Protein AF-A0AAD6QUY7-F1 (afdb_monomer_lite)

InterPro domains:
  IPR060371 TAM12 [PF28428] (2-50)

Structure (mmCIF, N/CA/C/O backbone):
data_AF-A0AAD6QUY7-F1
#
_entry.id   AF-A0AAD6QUY7-F1
#
loop_
_atom_sit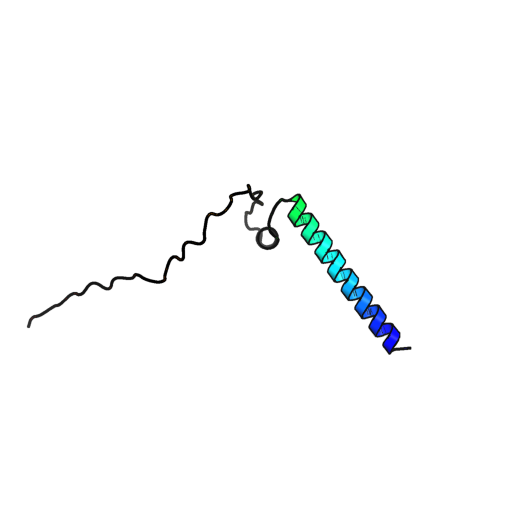e.group_PDB
_atom_site.id
_atom_site.type_symbol
_atom_site.label_atom_id
_atom_site.label_alt_id
_atom_site.label_comp_id
_atom_site.label_asym_id
_atom_site.label_entity_id
_atom_site.label_seq_id
_atom_site.pdbx_PDB_ins_code
_atom_site.Cartn_x
_atom_site.Cartn_y
_atom_site.Cartn_z
_atom_site.occupancy
_atom_site.B_iso_or_equiv
_atom_site.auth_seq_id
_atom_site.auth_comp_id
_atom_site.auth_asym_id
_atom_site.auth_atom_id
_atom_site.pdbx_PDB_model_num
ATOM 1 N N . MET A 1 1 ? 19.204 -1.525 -24.963 1.00 74.06 1 MET A N 1
ATOM 2 C CA . MET A 1 1 ? 19.340 -0.125 -24.488 1.00 74.06 1 MET A CA 1
ATOM 3 C C . MET A 1 1 ? 18.009 0.425 -23.983 1.00 74.06 1 MET A C 1
ATOM 5 O O . MET A 1 1 ? 17.909 0.652 -22.789 1.00 74.06 1 MET A O 1
ATOM 9 N N . LYS A 1 2 ? 16.975 0.619 -24.823 1.00 84.56 2 LYS A N 1
ATOM 10 C CA . LYS A 1 2 ? 15.658 1.106 -24.346 1.00 84.56 2 LYS A CA 1
ATOM 11 C C . LYS A 1 2 ? 14.914 0.078 -23.482 1.00 84.56 2 LYS A C 1
ATOM 13 O O . LYS A 1 2 ? 14.391 0.418 -22.433 1.00 84.56 2 LYS A O 1
ATOM 18 N N . GLU A 1 3 ? 14.924 -1.180 -23.905 1.00 87.50 3 GLU A N 1
ATOM 19 C CA . GLU A 1 3 ? 14.260 -2.285 -23.199 1.00 87.50 3 GLU A CA 1
ATOM 20 C C . GLU A 1 3 ? 14.843 -2.516 -21.797 1.00 87.50 3 GLU A C 1
ATOM 22 O O . GLU A 1 3 ? 14.098 -2.701 -20.840 1.00 87.50 3 GLU A O 1
ATOM 27 N N . ASP A 1 4 ? 16.166 -2.421 -21.652 1.00 90.94 4 ASP A N 1
ATOM 28 C CA . ASP A 1 4 ? 16.847 -2.563 -20.358 1.00 90.94 4 ASP A CA 1
ATOM 29 C C . ASP A 1 4 ? 16.425 -1.468 -19.368 1.00 90.94 4 ASP A C 1
ATOM 31 O O . ASP A 1 4 ? 16.237 -1.734 -18.183 1.00 90.94 4 ASP A O 1
ATOM 35 N N . TYR A 1 5 ? 16.223 -0.244 -19.866 1.00 91.19 5 TYR A N 1
ATOM 36 C CA . TYR A 1 5 ? 15.735 0.878 -19.067 1.00 91.19 5 TYR A CA 1
ATOM 37 C C . TYR A 1 5 ? 14.292 0.657 -18.598 1.00 91.19 5 TYR A C 1
ATOM 39 O O . TYR A 1 5 ? 13.997 0.827 -17.418 1.00 91.19 5 TYR A O 1
ATOM 47 N N . GLU A 1 6 ? 13.405 0.210 -19.491 1.00 93.56 6 GLU A N 1
ATOM 48 C CA . GLU A 1 6 ? 12.013 -0.107 -19.139 1.00 93.56 6 GLU A CA 1
ATOM 49 C C . GLU A 1 6 ? 11.917 -1.258 -18.123 1.00 93.56 6 GLU A C 1
ATOM 51 O O . GLU A 1 6 ? 11.033 -1.273 -17.262 1.00 93.56 6 GLU A O 1
ATOM 56 N N . ILE A 1 7 ? 12.817 -2.242 -18.210 1.00 95.50 7 ILE A N 1
ATOM 57 C CA . ILE A 1 7 ? 12.902 -3.337 -17.240 1.00 95.50 7 ILE A CA 1
ATOM 58 C C . ILE A 1 7 ? 13.317 -2.802 -15.868 1.00 95.50 7 ILE A C 1
ATOM 60 O O . ILE A 1 7 ? 12.710 -3.174 -14.862 1.00 95.50 7 ILE A O 1
ATOM 64 N N . GLU A 1 8 ? 14.325 -1.935 -15.810 1.00 96.50 8 GLU A N 1
ATOM 65 C CA . GLU A 1 8 ? 14.810 -1.387 -14.544 1.00 96.50 8 GLU A CA 1
ATOM 66 C C . GLU A 1 8 ? 13.788 -0.444 -13.895 1.00 96.50 8 GLU A C 1
ATOM 68 O O . GLU A 1 8 ? 13.555 -0.519 -12.689 1.00 96.50 8 GLU A O 1
ATOM 73 N N . GLU A 1 9 ? 13.077 0.355 -14.692 1.00 96.62 9 GLU A N 1
ATOM 74 C CA . GLU A 1 9 ? 11.967 1.185 -14.216 1.00 96.62 9 GLU A CA 1
ATOM 75 C C . GLU A 1 9 ? 10.848 0.332 -13.597 1.00 96.62 9 GLU A C 1
ATOM 77 O O . GLU A 1 9 ? 10.372 0.617 -12.495 1.00 96.62 9 GLU A O 1
ATOM 82 N N . LYS A 1 10 ? 10.461 -0.771 -14.251 1.00 97.00 10 LYS A N 1
ATOM 83 C CA . LYS A 1 10 ? 9.455 -1.700 -13.709 1.00 97.00 10 LYS A CA 1
ATOM 84 C C . LYS A 1 10 ? 9.913 -2.355 -12.408 1.00 97.00 10 LYS A C 1
ATOM 86 O O . LYS A 1 10 ? 9.094 -2.528 -11.504 1.00 97.00 10 LYS A O 1
ATOM 91 N N . LYS A 1 11 ? 11.196 -2.716 -12.290 1.00 97.62 11 LYS A N 1
ATOM 92 C CA . LYS A 1 11 ? 11.755 -3.246 -11.035 1.00 97.62 11 LYS A CA 1
ATOM 93 C C . LYS A 1 11 ? 11.684 -2.211 -9.921 1.00 97.62 11 LYS A C 1
ATOM 95 O O . LYS A 1 11 ? 11.258 -2.557 -8.822 1.00 97.62 11 LYS A O 1
ATOM 100 N N . GLN A 1 12 ? 12.054 -0.963 -10.207 1.00 97.94 12 GLN A N 1
ATOM 101 C CA . GLN A 1 12 ? 11.991 0.114 -9.226 1.00 97.94 12 GLN A CA 1
ATOM 102 C C . GLN A 1 12 ? 10.549 0.357 -8.771 1.00 97.94 12 GLN A C 1
ATOM 104 O O . GLN A 1 12 ? 10.280 0.353 -7.574 1.00 97.94 12 GLN A O 1
ATOM 109 N N . ALA A 1 13 ? 9.600 0.447 -9.706 1.00 97.94 13 ALA A N 1
ATOM 110 C CA . ALA A 1 13 ? 8.185 0.603 -9.378 1.00 97.94 13 ALA A CA 1
ATOM 111 C C . ALA A 1 13 ? 7.657 -0.560 -8.516 1.00 97.94 13 ALA A C 1
ATOM 113 O O . ALA A 1 13 ? 6.931 -0.342 -7.546 1.00 97.94 13 ALA A O 1
ATOM 114 N N . ALA A 1 14 ? 8.047 -1.802 -8.822 1.00 98.00 14 ALA A N 1
ATOM 115 C CA . ALA A 1 14 ? 7.682 -2.960 -8.010 1.00 98.00 14 ALA A CA 1
ATOM 116 C C . ALA A 1 14 ? 8.298 -2.901 -6.600 1.00 98.00 14 ALA A C 1
ATOM 118 O O . ALA A 1 14 ? 7.613 -3.193 -5.616 1.00 98.00 14 ALA A O 1
ATOM 119 N N . ALA A 1 15 ? 9.565 -2.495 -6.486 1.00 98.12 15 ALA A N 1
ATOM 120 C CA . ALA A 1 15 ? 10.242 -2.317 -5.205 1.00 98.12 15 ALA A CA 1
ATOM 121 C C . ALA A 1 15 ? 9.568 -1.230 -4.355 1.00 98.12 15 ALA A C 1
ATOM 123 O O . ALA A 1 15 ? 9.317 -1.447 -3.168 1.00 98.12 15 ALA A O 1
ATOM 124 N N . ASP A 1 16 ? 9.196 -0.106 -4.969 1.00 98.19 16 ASP A N 1
ATOM 125 C CA . ASP A 1 16 ? 8.503 0.995 -4.302 1.00 98.19 16 ASP A CA 1
ATOM 126 C C . ASP A 1 16 ? 7.134 0.552 -3.776 1.00 98.19 16 ASP A C 1
ATOM 128 O O . ASP A 1 16 ? 6.792 0.824 -2.622 1.00 98.19 16 ASP A O 1
ATOM 132 N N . VAL A 1 17 ? 6.369 -0.199 -4.576 1.00 97.50 17 VAL A N 1
ATOM 133 C CA . VAL A 1 17 ? 5.074 -0.759 -4.159 1.00 97.50 17 VAL A CA 1
ATOM 134 C C . VAL A 1 17 ? 5.240 -1.706 -2.968 1.00 97.50 17 VAL A C 1
ATOM 136 O O . VAL A 1 17 ? 4.500 -1.600 -1.987 1.00 97.50 17 VAL A O 1
ATOM 139 N N . LEU A 1 18 ? 6.227 -2.605 -3.007 1.00 97.56 18 LEU A N 1
ATOM 140 C CA . LEU A 1 18 ? 6.498 -3.533 -1.905 1.00 97.56 18 LEU A CA 1
ATOM 141 C C . LEU A 1 18 ? 6.953 -2.803 -0.636 1.00 97.56 18 LEU A C 1
ATOM 143 O O . LEU A 1 18 ? 6.536 -3.164 0.466 1.00 97.56 18 LEU A O 1
ATOM 147 N N . PHE A 1 19 ? 7.760 -1.751 -0.773 1.00 97.00 19 PHE A N 1
ATOM 148 C CA . PHE A 1 19 ? 8.195 -0.921 0.346 1.00 97.00 19 PHE A CA 1
ATOM 149 C C . PHE A 1 19 ? 7.036 -0.131 0.968 1.00 97.00 19 PHE A C 1
ATOM 151 O O . PHE A 1 19 ? 6.908 -0.045 2.189 1.00 97.00 19 PHE A O 1
ATOM 158 N N . GLN A 1 20 ? 6.135 0.416 0.153 1.00 95.81 20 GLN A N 1
ATOM 159 C CA . GLN A 1 20 ? 4.930 1.068 0.664 1.00 95.81 20 GLN A CA 1
ATOM 160 C C . GLN A 1 20 ? 4.012 0.075 1.381 1.00 95.81 20 GLN A C 1
ATOM 162 O O . GLN A 1 20 ? 3.507 0.369 2.469 1.00 95.81 20 GLN A O 1
ATOM 167 N N . TYR A 1 21 ? 3.840 -1.120 0.814 1.00 94.44 21 TYR A N 1
ATOM 168 C CA . TYR A 1 21 ? 3.053 -2.172 1.442 1.00 94.44 21 TYR A CA 1
ATOM 169 C C . TYR A 1 21 ? 3.662 -2.622 2.777 1.00 94.44 21 TYR A C 1
ATOM 171 O O . TYR A 1 21 ? 2.935 -2.772 3.760 1.00 94.44 21 TYR A O 1
ATOM 179 N N . SER A 1 22 ? 4.989 -2.764 2.866 1.00 93.75 22 SER A N 1
ATOM 180 C CA . SER A 1 22 ? 5.658 -3.148 4.115 1.00 93.75 22 SER A CA 1
ATOM 181 C C . SER A 1 22 ? 5.438 -2.112 5.222 1.00 93.75 22 SER A C 1
ATOM 183 O O . SER A 1 22 ? 5.109 -2.481 6.351 1.00 93.75 22 SER A O 1
ATOM 185 N N . LYS A 1 23 ? 5.501 -0.813 4.901 1.00 94.75 23 LYS A N 1
ATOM 186 C CA . LYS A 1 23 ? 5.156 0.270 5.838 1.00 94.75 23 LYS A CA 1
ATOM 187 C C . LYS A 1 23 ? 3.720 0.161 6.337 1.00 94.75 23 LYS A C 1
ATOM 189 O O . LYS A 1 23 ? 3.470 0.315 7.532 1.00 94.75 23 LYS A O 1
ATOM 194 N N . PHE A 1 24 ? 2.784 -0.122 5.438 1.00 90.25 24 PHE A N 1
ATOM 195 C CA . PHE A 1 24 ? 1.383 -0.296 5.798 1.00 90.25 24 PHE A CA 1
ATOM 196 C C . PHE A 1 24 ? 1.169 -1.506 6.723 1.00 90.25 24 PHE A C 1
ATOM 198 O O . PHE A 1 24 ? 0.472 -1.392 7.732 1.00 90.25 24 PHE A O 1
ATOM 205 N N . VAL A 1 25 ? 1.819 -2.640 6.449 1.00 90.50 25 VAL A N 1
ATOM 206 C CA . VAL A 1 25 ? 1.769 -3.827 7.319 1.00 90.50 25 VAL A CA 1
ATOM 207 C C . VAL A 1 25 ? 2.376 -3.538 8.693 1.00 90.50 25 VAL A C 1
ATOM 209 O O . VAL A 1 25 ? 1.771 -3.885 9.706 1.00 90.50 25 VAL A O 1
ATOM 212 N N . MET A 1 26 ? 3.519 -2.849 8.759 1.00 93.69 26 MET A N 1
ATOM 213 C CA . MET A 1 26 ? 4.111 -2.433 10.036 1.00 93.69 26 MET A CA 1
ATOM 214 C C . MET A 1 26 ? 3.159 -1.545 10.845 1.00 93.69 26 MET A C 1
ATOM 216 O O . MET A 1 26 ? 3.028 -1.737 12.054 1.00 93.69 26 MET A O 1
ATOM 220 N N . ALA A 1 27 ? 2.440 -0.627 10.193 1.00 90.38 27 ALA A N 1
ATOM 221 C CA . ALA A 1 27 ? 1.418 0.181 10.852 1.00 90.38 27 ALA A CA 1
ATOM 222 C C . ALA A 1 27 ? 0.255 -0.677 11.384 1.00 90.38 27 ALA A C 1
ATOM 224 O O . ALA A 1 27 ? -0.207 -0.449 12.502 1.00 90.38 27 ALA A O 1
ATOM 225 N N . CYS A 1 28 ? -0.186 -1.694 10.634 1.00 88.69 28 CYS A N 1
ATOM 226 C CA . CYS A 1 28 ? -1.202 -2.648 11.094 1.00 88.69 28 CYS A CA 1
ATOM 227 C C . CYS A 1 28 ? -0.739 -3.407 12.347 1.00 88.69 28 CYS A C 1
ATOM 229 O O . CYS A 1 28 ? -1.485 -3.502 13.321 1.00 88.69 28 CYS A O 1
ATOM 231 N N . ILE A 1 29 ? 0.509 -3.891 12.347 1.00 89.81 29 ILE A N 1
ATOM 232 C CA . ILE A 1 29 ? 1.112 -4.619 13.473 1.00 89.81 29 ILE A CA 1
ATOM 233 C C . ILE A 1 29 ? 1.233 -3.716 14.706 1.00 89.81 29 ILE A C 1
ATOM 235 O O . ILE A 1 29 ? 0.790 -4.101 15.787 1.00 89.81 29 ILE A O 1
ATOM 239 N N . GLY A 1 30 ? 1.776 -2.502 14.557 1.00 88.31 30 GLY A N 1
ATOM 240 C CA . GLY A 1 30 ? 1.944 -1.558 15.669 1.00 88.31 30 GLY A CA 1
ATOM 241 C C . GLY A 1 30 ? 0.619 -1.167 16.334 1.00 88.31 30 GLY A C 1
ATOM 242 O O . GLY A 1 30 ? 0.546 -1.011 17.555 1.00 88.31 30 GLY A O 1
ATOM 243 N N . ASN A 1 31 ? -0.451 -1.096 15.540 1.00 86.81 31 ASN A N 1
ATOM 244 C CA . ASN A 1 31 ? -1.803 -0.825 16.020 1.00 86.81 31 ASN A CA 1
ATOM 245 C C . ASN A 1 31 ? -2.577 -2.090 16.436 1.00 86.81 31 ASN A C 1
ATOM 247 O O . ASN A 1 31 ? -3.664 -1.962 16.992 1.00 86.81 31 ASN A O 1
ATOM 251 N N . GLN A 1 32 ? -2.024 -3.292 16.221 1.00 88.94 32 GLN A N 1
ATOM 252 C CA . GLN A 1 32 ? -2.679 -4.586 16.466 1.00 88.94 32 GLN A CA 1
ATOM 253 C C . GLN A 1 32 ? -4.080 -4.654 15.838 1.00 88.94 32 GLN A C 1
ATOM 255 O O . GLN A 1 32 ? -5.071 -4.990 16.488 1.00 88.94 32 GLN A O 1
ATOM 260 N N . VAL A 1 33 ? -4.162 -4.281 14.564 1.00 88.38 33 VAL A N 1
ATOM 261 C CA . VAL A 1 33 ? -5.401 -4.302 13.784 1.00 88.38 33 VAL A CA 1
ATOM 262 C C . VAL A 1 33 ? -5.170 -4.981 12.447 1.00 88.38 33 VAL A C 1
ATOM 264 O O . VAL A 1 33 ? -4.083 -4.922 11.872 1.00 88.38 33 VAL A O 1
ATOM 267 N N . ARG A 1 34 ? -6.221 -5.594 11.903 1.00 90.12 34 ARG A N 1
ATOM 268 C CA . ARG A 1 34 ? -6.176 -6.108 10.532 1.00 90.12 34 ARG A CA 1
ATOM 269 C C . ARG A 1 34 ? -6.060 -4.959 9.520 1.00 90.12 34 ARG A C 1
ATOM 271 O O . ARG A 1 34 ? -6.658 -3.901 9.741 1.00 90.12 34 ARG A O 1
ATOM 278 N N . PRO A 1 35 ? -5.433 -5.197 8.353 1.00 89.25 35 PRO A N 1
ATOM 279 C CA . PRO A 1 35 ? -5.383 -4.248 7.237 1.00 89.25 35 PRO A CA 1
ATOM 280 C C . PRO A 1 35 ? -6.721 -3.582 6.893 1.00 89.25 35 PRO A C 1
ATOM 282 O O . PRO A 1 35 ? -6.787 -2.369 6.702 1.00 89.25 35 PRO A O 1
ATOM 285 N N . ALA A 1 36 ? -7.809 -4.359 6.864 1.00 88.19 36 ALA A N 1
ATOM 286 C CA . ALA A 1 36 ? -9.148 -3.845 6.578 1.00 88.19 36 ALA A CA 1
ATOM 287 C C . ALA A 1 36 ? -9.659 -2.873 7.659 1.00 88.19 36 ALA A C 1
ATOM 289 O O . ALA A 1 36 ? -10.301 -1.875 7.335 1.00 88.19 36 ALA A O 1
ATOM 290 N N . GLY A 1 37 ? -9.342 -3.139 8.932 1.00 89.94 37 GLY A N 1
ATOM 291 C CA . GLY A 1 37 ? -9.714 -2.278 10.055 1.00 89.94 37 GLY A CA 1
ATOM 292 C C . GLY A 1 37 ? -8.971 -0.945 10.018 1.00 89.94 37 GLY A C 1
ATOM 293 O O . GLY A 1 37 ? -9.599 0.107 10.131 1.00 89.94 37 GLY A O 1
ATOM 294 N N . LEU A 1 38 ? -7.658 -0.982 9.766 1.00 89.69 38 LEU A N 1
ATOM 295 C CA . LEU A 1 38 ? -6.852 0.232 9.616 1.00 89.69 38 LEU A CA 1
ATOM 296 C C . LEU A 1 38 ? -7.293 1.062 8.404 1.00 89.69 38 LEU A C 1
ATOM 298 O O . LEU A 1 38 ? -7.436 2.277 8.511 1.00 89.69 38 LEU A O 1
ATOM 302 N N . ARG A 1 39 ? -7.578 0.411 7.267 1.00 90.88 39 ARG A N 1
ATOM 303 C CA . ARG A 1 39 ? -8.079 1.084 6.060 1.00 90.88 39 ARG A CA 1
ATOM 304 C C . ARG A 1 39 ? -9.398 1.811 6.321 1.00 90.88 39 ARG A C 1
ATOM 306 O O . ARG A 1 39 ? -9.528 2.973 5.952 1.00 90.88 39 ARG A O 1
ATOM 313 N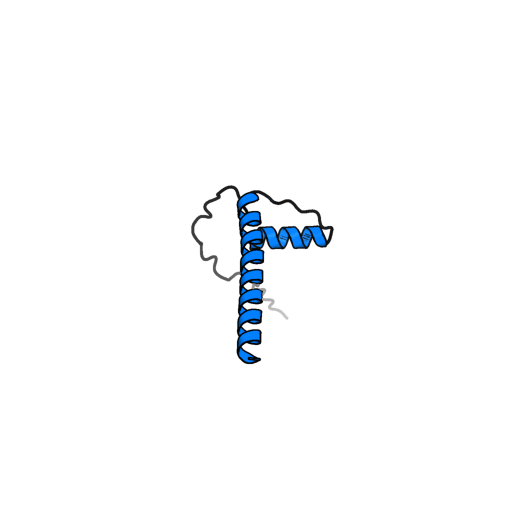 N . LEU A 1 40 ? -10.362 1.150 6.966 1.00 91.06 40 LEU A N 1
ATOM 314 C CA . LEU A 1 40 ? -11.646 1.766 7.307 1.00 91.06 40 LEU A CA 1
ATOM 315 C C . LEU A 1 40 ? -11.473 2.929 8.289 1.00 91.06 40 LEU A C 1
ATOM 317 O O . LEU A 1 40 ? -12.136 3.953 8.142 1.00 91.06 40 LEU A O 1
ATOM 321 N N . HIS A 1 41 ? -10.594 2.774 9.281 1.00 91.94 41 HIS A N 1
ATOM 322 C CA . HIS A 1 41 ? -10.286 3.844 10.221 1.00 91.94 41 HIS A CA 1
ATOM 323 C C . HIS A 1 41 ? -9.754 5.083 9.497 1.00 91.94 41 HIS A C 1
ATOM 325 O O . HIS A 1 41 ? -10.346 6.147 9.642 1.00 91.94 41 HIS A O 1
ATOM 331 N N . LEU A 1 42 ? -8.743 4.921 8.639 1.00 90.81 42 LEU A N 1
ATOM 332 C CA . LEU A 1 42 ? -8.162 6.020 7.868 1.00 90.81 42 LEU A CA 1
ATOM 333 C C . LEU A 1 42 ? -9.196 6.695 6.954 1.00 90.81 42 LEU A C 1
ATOM 335 O O . LEU A 1 42 ? -9.259 7.919 6.880 1.00 90.81 42 LEU A O 1
ATOM 339 N N . MET A 1 43 ? -10.053 5.914 6.287 1.00 94.25 43 MET A N 1
ATOM 340 C CA . MET A 1 43 ? -11.132 6.476 5.465 1.00 94.25 43 MET A CA 1
ATOM 341 C C . MET A 1 43 ? -12.092 7.346 6.290 1.00 94.25 43 MET A C 1
ATOM 343 O O . MET A 1 43 ? -12.534 8.390 5.808 1.00 94.25 43 MET A O 1
ATOM 347 N N . LYS A 1 44 ? -12.396 6.952 7.533 1.00 93.25 44 LYS A N 1
ATOM 348 C CA . LYS A 1 44 ? -13.221 7.755 8.446 1.00 93.25 44 LYS A CA 1
ATOM 349 C C . LYS A 1 44 ? -12.501 9.025 8.899 1.00 93.25 44 LYS A C 1
ATOM 351 O O . LYS A 1 44 ? -13.120 10.083 8.856 1.00 93.25 44 LYS A O 1
ATOM 356 N N . GLU A 1 45 ? -11.219 8.933 9.258 1.00 91.88 45 GLU A N 1
ATOM 357 C CA . GLU A 1 45 ? -10.408 10.091 9.665 1.00 91.88 45 GLU A CA 1
ATOM 358 C C . GLU A 1 45 ? -10.341 11.156 8.565 1.00 91.88 45 GLU A C 1
ATOM 360 O O . GLU A 1 45 ? -10.634 12.321 8.819 1.00 91.88 45 GLU A O 1
ATOM 365 N N . ILE A 1 46 ? -10.037 10.752 7.326 1.00 93.56 46 ILE A N 1
ATOM 366 C CA . ILE A 1 46 ? -9.959 11.667 6.173 1.00 93.56 46 ILE A CA 1
ATOM 367 C C . ILE A 1 46 ? -11.321 12.317 5.887 1.00 93.56 46 ILE A C 1
ATOM 369 O O . ILE A 1 46 ? -11.385 13.457 5.436 1.00 93.56 46 ILE A O 1
ATOM 373 N N . SER A 1 47 ? -12.415 11.611 6.181 1.00 95.69 47 SER A N 1
ATOM 374 C CA . SER A 1 47 ? -13.781 12.122 6.013 1.00 95.69 47 SER A CA 1
ATOM 375 C C . SER A 1 47 ? -14.258 12.994 7.184 1.00 95.69 47 SER A C 1
ATOM 377 O O . SER A 1 47 ? -15.408 13.427 7.182 1.00 95.69 47 SER A O 1
ATOM 379 N N . GLY A 1 48 ? -13.426 13.220 8.209 1.00 95.19 48 GLY A N 1
ATOM 380 C CA . GLY A 1 48 ? -13.801 13.961 9.417 1.00 95.19 48 GLY A CA 1
ATOM 381 C C . GLY A 1 48 ? -14.801 13.230 10.320 1.00 95.19 48 GLY A C 1
ATOM 382 O O . GLY A 1 48 ? -15.396 13.841 11.207 1.00 95.19 48 GLY A O 1
ATOM 383 N N . LEU A 1 49 ? -15.013 11.927 10.106 1.00 93.31 49 LEU A N 1
ATOM 384 C CA . LEU A 1 49 ? -15.921 11.123 10.917 1.00 93.31 49 LEU A CA 1
ATOM 385 C C . LEU A 1 49 ? -15.221 10.668 12.203 1.00 93.31 49 LEU A C 1
ATOM 387 O O . LEU A 1 49 ? -14.081 10.198 12.146 1.00 93.31 49 LEU A O 1
ATOM 391 N N . PRO A 1 50 ? -15.902 10.717 13.362 1.00 89.81 50 PRO A N 1
ATOM 392 C CA . PRO A 1 50 ? -15.337 10.214 14.604 1.00 89.81 50 PRO A CA 1
ATOM 393 C C . PRO A 1 50 ? -15.044 8.716 14.477 1.00 89.81 50 PRO A C 1
ATOM 395 O O . PRO A 1 50 ? -15.882 7.914 14.053 1.00 89.81 50 PRO A O 1
ATOM 398 N N . THR A 1 51 ? -13.827 8.325 14.838 1.00 91.25 51 THR A N 1
ATOM 399 C CA . THR A 1 51 ? -13.344 6.953 14.701 1.00 91.25 51 THR A CA 1
ATOM 400 C C . THR A 1 51 ? -12.294 6.656 15.764 1.00 91.25 51 THR A C 1
ATOM 402 O O . THR A 1 51 ? -11.639 7.553 16.284 1.00 91.25 51 THR A O 1
ATOM 405 N N . SER A 1 52 ? -12.150 5.386 16.123 1.00 84.81 52 SER A N 1
ATOM 406 C CA . SER A 1 52 ? -11.156 4.923 17.087 1.00 84.81 52 SER A CA 1
ATOM 407 C C . SER A 1 52 ? -10.627 3.574 16.626 1.00 84.81 52 SER A C 1
ATOM 409 O O . SER A 1 52 ? -11.407 2.688 16.263 1.00 84.81 52 SER A O 1
ATOM 411 N N . LEU A 1 53 ? -9.305 3.417 16.624 1.00 82.50 53 LEU A N 1
ATOM 412 C CA . LEU A 1 53 ? -8.664 2.121 16.444 1.00 82.50 53 LEU A CA 1
ATOM 413 C C . LEU A 1 53 ? -8.797 1.344 17.750 1.00 82.50 53 LEU A C 1
ATOM 415 O O . LEU A 1 53 ? -7.949 1.431 18.636 1.00 82.50 53 LEU A O 1
ATOM 419 N N . LYS A 1 54 ? -9.881 0.575 17.888 1.00 71.50 54 LYS A N 1
ATOM 420 C CA . LYS A 1 54 ? -9.922 -0.454 18.923 1.00 71.50 54 LYS A CA 1
ATOM 421 C C . LYS A 1 54 ? -8.879 -1.507 18.574 1.00 71.50 54 LYS A C 1
ATOM 423 O O . LYS A 1 54 ? -8.990 -2.170 17.545 1.00 71.50 54 LYS A O 1
ATOM 428 N N . ARG A 1 55 ? -7.888 -1.646 19.454 1.00 67.25 55 ARG A N 1
ATOM 429 C CA . ARG A 1 55 ? -6.954 -2.772 19.467 1.00 67.25 55 ARG A CA 1
ATOM 430 C C . ARG A 1 55 ? -7.785 -4.047 19.415 1.00 67.25 55 ARG A C 1
ATOM 432 O O . ARG A 1 55 ? -8.702 -4.194 20.228 1.00 67.25 55 ARG A O 1
ATOM 439 N N . GLU A 1 56 ? -7.531 -4.918 18.445 1.00 58.62 56 GLU A N 1
ATOM 440 C CA . GLU A 1 56 ? -8.233 -6.193 18.396 1.00 58.62 56 GLU A CA 1
ATOM 441 C C . GLU A 1 56 ? -7.748 -7.006 19.599 1.00 58.62 56 GLU A C 1
ATOM 443 O O . GLU A 1 56 ? -6.677 -7.602 19.579 1.00 58.62 56 GLU A O 1
ATOM 448 N N . SER A 1 57 ? -8.499 -6.968 20.705 1.00 50.62 57 SER A N 1
ATOM 449 C CA . SER A 1 57 ? -8.357 -7.984 21.739 1.00 50.62 57 SER A CA 1
ATOM 450 C C . SER A 1 57 ? -8.587 -9.307 21.031 1.00 50.62 57 SER A C 1
ATOM 452 O O . SER A 1 57 ? -9.608 -9.423 20.349 1.00 50.62 57 SER A O 1
ATOM 454 N N . SER A 1 58 ? -7.658 -10.250 21.156 1.00 50.88 58 SER A N 1
ATOM 455 C CA . SER A 1 58 ? -7.753 -11.609 20.628 1.00 50.88 58 SER A CA 1
ATOM 456 C C . SER A 1 58 ? -9.033 -12.296 21.114 1.00 50.88 58 SER A C 1
ATOM 458 O O . SER A 1 58 ? -9.007 -13.108 22.031 1.00 50.88 58 SER A O 1
ATOM 460 N N . HIS A 1 59 ? -10.179 -11.959 20.535 1.00 45.31 59 HIS A N 1
ATOM 461 C CA . HIS A 1 59 ? -11.363 -12.776 20.623 1.00 45.31 59 HIS A CA 1
ATOM 462 C C . HIS A 1 59 ? -11.176 -13.798 19.510 1.00 45.31 59 HIS A C 1
ATOM 464 O O . HIS A 1 59 ? -11.215 -13.494 18.319 1.00 45.31 59 HIS A O 1
ATOM 470 N N . VAL A 1 60 ? -10.844 -15.014 19.928 1.00 47.31 60 VAL A N 1
ATOM 471 C CA . VAL A 1 60 ? -11.110 -16.204 19.135 1.00 47.31 60 VAL A CA 1
ATOM 472 C C . VAL A 1 60 ? -12.598 -16.134 18.806 1.00 47.31 60 VAL A C 1
ATOM 474 O O . VAL A 1 60 ? -13.440 -16.370 19.671 1.00 47.31 60 VAL A O 1
ATOM 477 N N . ALA A 1 61 ? -12.929 -15.701 17.591 1.00 40.09 61 ALA A N 1
ATOM 478 C CA . ALA A 1 61 ? -14.272 -15.853 17.074 1.00 40.09 61 ALA A CA 1
ATOM 479 C C . ALA A 1 61 ? -14.485 -17.357 16.912 1.00 40.09 61 ALA A C 1
ATOM 481 O O . ALA A 1 61 ? -13.833 -18.013 16.096 1.00 40.09 61 ALA A O 1
ATOM 482 N N . ALA A 1 62 ? -15.321 -17.896 17.792 1.00 47.56 62 ALA A N 1
ATOM 483 C CA . ALA A 1 62 ? -15.840 -19.244 17.724 1.00 47.56 62 ALA A CA 1
ATOM 484 C C . ALA A 1 62 ? -16.400 -19.541 16.320 1.00 47.56 62 ALA A C 1
ATOM 486 O O . ALA A 1 62 ? -16.855 -18.633 15.630 1.00 47.56 62 ALA A O 1
ATOM 487 N N . SER A 1 63 ? -16.304 -20.821 15.948 1.00 40.97 63 SER A N 1
ATOM 488 C CA . SER A 1 63 ? -16.989 -21.557 14.873 1.00 40.97 63 SER A CA 1
ATOM 489 C C . SER A 1 63 ? -17.925 -20.758 13.945 1.00 40.97 63 SER A C 1
ATOM 491 O O . SER A 1 63 ? -18.829 -20.081 14.437 1.00 40.97 63 SER A O 1
ATOM 493 N N . PRO A 1 64 ? -17.818 -20.899 12.608 1.00 47.94 64 PRO A N 1
ATOM 494 C CA . PRO A 1 64 ? -18.818 -20.345 11.711 1.00 47.94 64 PRO A CA 1
ATOM 495 C C . PRO A 1 64 ? -20.097 -21.175 11.848 1.00 47.94 64 PRO A C 1
ATOM 497 O O . PRO A 1 64 ? -20.238 -22.217 11.212 1.00 47.94 64 PRO A O 1
ATOM 500 N N . ASP A 1 65 ? -21.038 -20.724 12.675 1.00 41.75 65 ASP A N 1
ATOM 501 C CA . ASP A 1 65 ? -22.412 -21.181 12.527 1.00 41.75 65 ASP A CA 1
ATOM 502 C C . ASP A 1 65 ? -22.943 -20.616 11.210 1.00 41.75 65 ASP A C 1
ATOM 504 O O . ASP A 1 65 ? -23.101 -19.405 11.024 1.00 41.75 65 ASP A O 1
ATOM 508 N N . ALA A 1 66 ? -23.177 -21.533 10.274 1.00 51.69 66 ALA A N 1
ATOM 509 C CA . ALA A 1 66 ? -23.961 -21.318 9.078 1.00 51.69 66 ALA A CA 1
ATOM 510 C C . ALA A 1 66 ? -25.384 -20.901 9.487 1.00 51.69 66 ALA A C 1
ATOM 512 O O . ALA A 1 66 ? -26.281 -21.729 9.616 1.00 51.69 66 ALA A O 1
ATOM 513 N N . MET A 1 67 ? -25.601 -19.60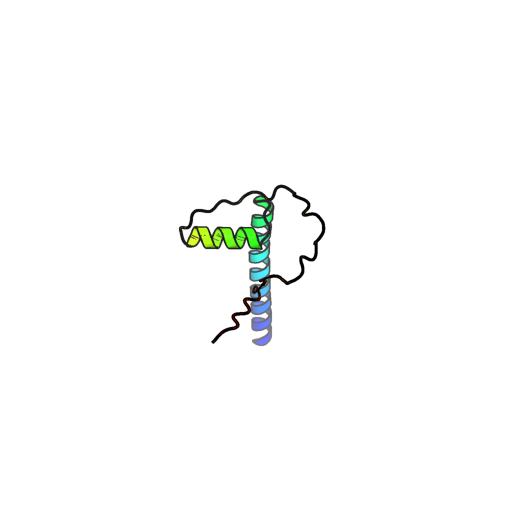7 9.722 1.00 52.97 67 MET A N 1
ATOM 514 C CA . MET A 1 67 ? -26.945 -19.050 9.830 1.00 52.97 67 MET A CA 1
ATOM 515 C C . MET A 1 67 ? -27.525 -18.962 8.424 1.00 52.97 67 MET A C 1
ATOM 517 O O . MET A 1 67 ? -27.240 -18.041 7.659 1.00 52.97 67 MET A O 1
ATOM 521 N N . GLY A 1 68 ? -28.285 -20.005 8.099 1.00 49.81 68 GLY A N 1
ATOM 522 C CA . GLY A 1 68 ? -29.045 -20.139 6.876 1.00 49.81 68 GLY A CA 1
ATOM 523 C C . GLY A 1 68 ? -29.945 -18.939 6.618 1.00 49.81 68 GLY A C 1
ATOM 524 O O . GLY A 1 68 ? -30.535 -18.330 7.512 1.00 49.81 68 GLY A O 1
ATOM 525 N N . GLU A 1 69 ? -30.050 -18.636 5.337 1.00 46.19 69 GLU A N 1
ATOM 526 C CA . GLU A 1 69 ? -31.109 -17.841 4.756 1.00 46.19 69 GLU A CA 1
ATOM 527 C C . GLU A 1 69 ? -32.464 -18.404 5.211 1.00 46.19 69 GLU A C 1
ATOM 529 O O . GLU A 1 69 ? -32.745 -19.578 4.975 1.00 46.19 69 GLU A O 1
ATOM 534 N N . SER A 1 70 ? -33.293 -17.578 5.858 1.00 45.66 70 SER A N 1
ATOM 535 C CA . SER A 1 70 ? -34.766 -17.529 5.745 1.00 45.66 70 SER A CA 1
ATOM 536 C C . SER A 1 70 ? -35.422 -17.100 7.054 1.00 45.66 70 SER A C 1
ATOM 538 O O . SER A 1 70 ? -35.328 -17.798 8.061 1.00 45.66 70 SER A O 1
ATOM 540 N N . SER A 1 71 ? -36.209 -16.022 7.003 1.00 44.00 71 SER A N 1
ATOM 541 C CA . SER A 1 71 ? -37.638 -16.053 7.363 1.00 44.00 71 SER A CA 1
ATOM 542 C C . SER A 1 71 ? -38.238 -14.646 7.326 1.00 44.00 71 SER A C 1
ATOM 544 O O . SER A 1 71 ? -37.923 -13.799 8.153 1.00 44.00 71 SER A O 1
ATOM 546 N N . SER A 1 72 ? -39.173 -14.426 6.404 1.00 44.03 72 SER A N 1
ATOM 547 C CA . SER A 1 72 ? -40.275 -13.485 6.606 1.00 44.03 72 SER A CA 1
ATOM 548 C C . SER A 1 72 ? -41.563 -14.256 6.344 1.00 44.03 72 SER A C 1
ATOM 550 O O . SER A 1 72 ? -41.871 -14.635 5.215 1.00 44.03 72 SER A O 1
ATOM 552 N N . SER A 1 73 ? -42.264 -14.578 7.427 1.00 50.12 73 SER A N 1
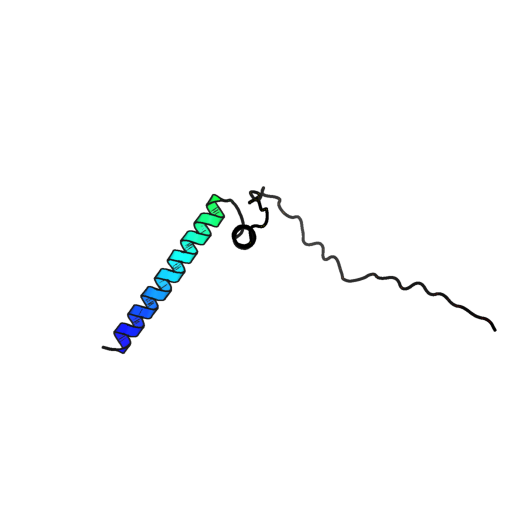ATOM 553 C CA . SER A 1 73 ? -43.544 -15.273 7.426 1.00 50.12 73 SER A CA 1
ATOM 554 C C . SER A 1 73 ? -44.658 -14.310 7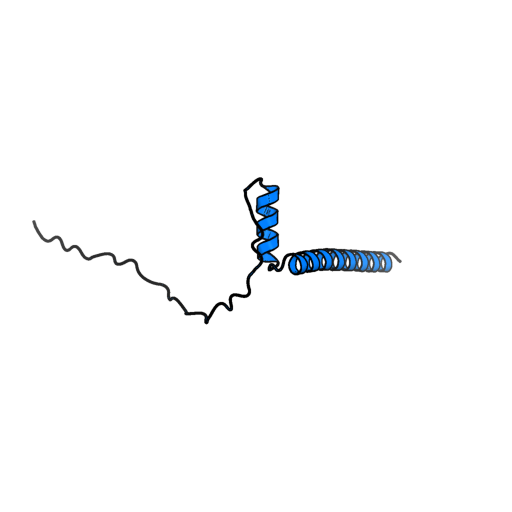.002 1.00 50.12 73 SER A C 1
ATOM 556 O O . SER A 1 73 ? -45.168 -13.543 7.818 1.00 50.12 73 SER A O 1
ATOM 558 N N . GLY A 1 74 ? -45.062 -14.358 5.733 1.00 43.34 74 GLY A N 1
ATOM 559 C CA . GLY A 1 74 ? -46.325 -13.776 5.279 1.00 43.34 74 GLY A CA 1
ATOM 560 C C . GLY A 1 74 ? -47.491 -14.614 5.800 1.00 43.34 74 GLY A C 1
ATOM 561 O O . GLY A 1 74 ? -47.760 -15.700 5.288 1.00 43.34 74 GLY A O 1
ATOM 562 N N . GLY A 1 75 ? -48.142 -14.140 6.863 1.00 41.00 75 GLY A N 1
ATOM 563 C CA . GLY A 1 75 ? -49.324 -14.763 7.449 1.00 41.00 75 GLY A CA 1
ATOM 564 C C . GLY A 1 75 ? -50.467 -14.861 6.438 1.00 41.00 75 GLY A C 1
ATOM 565 O O . GLY A 1 75 ? -50.803 -13.898 5.753 1.00 41.00 75 GLY A O 1
ATOM 566 N N . ARG A 1 76 ? -51.068 -16.049 6.357 1.00 49.44 76 ARG A N 1
ATOM 567 C CA . ARG A 1 76 ? -52.287 -16.313 5.592 1.00 49.44 76 ARG A CA 1
ATOM 568 C C . ARG A 1 76 ? -53.436 -15.556 6.259 1.00 49.44 76 ARG A C 1
ATOM 570 O O . ARG A 1 76 ? -53.767 -15.863 7.399 1.00 49.44 76 ARG A O 1
ATOM 577 N N . HIS A 1 77 ? -54.066 -14.627 5.550 1.00 45.06 77 HIS A N 1
ATOM 578 C CA . HIS A 1 77 ? -55.408 -14.164 5.890 1.00 45.06 77 HIS A CA 1
ATOM 579 C C . HIS A 1 77 ? -56.342 -14.588 4.761 1.00 45.06 77 HIS A C 1
ATOM 581 O O . HIS A 1 77 ? -56.358 -13.998 3.684 1.00 45.06 77 HIS A O 1
ATOM 587 N N . ALA A 1 78 ? -57.073 -15.672 5.009 1.00 47.22 78 ALA A N 1
ATOM 588 C CA . ALA A 1 78 ? -58.287 -15.975 4.277 1.00 47.22 78 ALA A CA 1
ATOM 589 C C . ALA A 1 78 ? -59.325 -14.912 4.656 1.00 47.22 78 ALA A C 1
ATOM 591 O O . ALA A 1 78 ? -59.646 -14.770 5.835 1.00 47.22 78 ALA A O 1
ATOM 592 N N . LEU A 1 79 ? -59.837 -14.176 3.674 1.00 53.53 79 LEU A N 1
ATOM 593 C CA . LEU A 1 79 ? -61.133 -13.521 3.784 1.00 53.53 79 LEU A CA 1
ATOM 594 C C . LEU A 1 79 ? -62.038 -14.157 2.736 1.00 53.53 79 LEU A C 1
ATOM 596 O O . LEU A 1 79 ? -61.835 -14.013 1.533 1.00 53.53 79 LEU A O 1
ATOM 600 N N . ASN A 1 80 ? -62.962 -14.949 3.260 1.00 42.41 80 ASN A N 1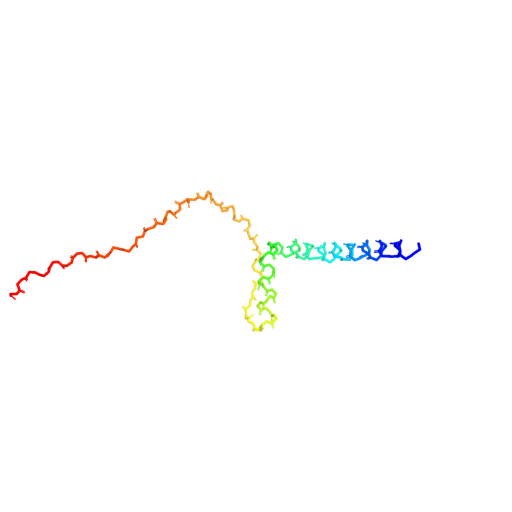
ATOM 601 C CA . ASN A 1 80 ? -64.182 -15.375 2.608 1.00 42.41 80 ASN A CA 1
ATOM 602 C C . ASN A 1 80 ? -65.242 -14.274 2.828 1.00 42.41 80 ASN A C 1
ATOM 604 O O . ASN A 1 80 ? -65.135 -13.548 3.818 1.00 42.41 80 ASN A O 1
ATOM 608 N N . GLU A 1 81 ? -66.275 -14.267 1.978 1.00 42.28 81 GLU A N 1
ATOM 609 C CA . GLU A 1 81 ? -67.522 -13.462 2.037 1.00 42.28 81 GLU A CA 1
ATOM 610 C C . GLU A 1 81 ? -67.428 -12.039 1.429 1.00 42.28 81 GLU A C 1
ATOM 612 O O . GLU A 1 81 ? -66.503 -11.297 1.744 1.00 42.28 81 GLU A O 1
ATOM 617 N N . TYR A 1 82 ? -68.299 -11.560 0.525 1.00 41.97 82 TYR A N 1
ATOM 618 C CA . TYR A 1 82 ? -69.640 -11.941 0.033 1.00 41.97 82 TYR A CA 1
ATOM 619 C C . TYR A 1 82 ? -69.721 -11.779 -1.495 1.00 41.97 82 TYR A C 1
ATOM 621 O O . TYR A 1 82 ? -69.091 -10.825 -2.009 1.00 41.97 82 TYR A O 1
#

Foldseek 3Di:
DVVVVVVVVVVVVVVVVVVVVVVLVVVCVVLQHDSVLVVVQVVCVVVVHDHDSDRPPPDPPDDPDPPDDDDDDPDDDDDDDD

Secondary structure (DSSP, 8-state):
-HHHHHHHHHHHHHHHHHHHHHHHHHHHHHHT--HHHHHHHHHHHHTT--------------------S-------------

Radius of gyration: 25.86 Å; chains: 1; bounding box: 89×36×46 Å

pLDDT: mean 76.58, std 21.68, range [40.09, 98.19]

Organism: NCBI:txid444605

Sequence (82 aa):
MKEDYEIEEKKQAAADVLFQYSKFVMACIGNQVRPAGLRLHLMKEISGLPTSLKRESSHVAASPDAMGESSSSGGRHALNEY